Protein AF-A0A956DXA4-F1 (afdb_monomer)

Nearest PDB structures (foldseek):
  8cuk-assembly3_C  TM=6.713E-01  e=3.502E+00  Saccharomyces cerevisiae
  6zuk-assembly2_F  TM=6.536E-01  e=3.502E+00  Ralstoni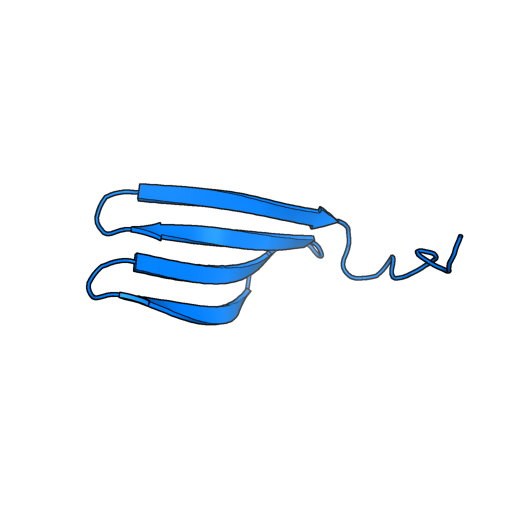a solanacearum
  8ceo-assembly1_p  TM=5.717E-01  e=9.625E+00  Saccharomyces cerevisiae
  3ifv-assembly1_C  TM=3.564E-01  e=4.186E+00  Haloferax volcanii

Structure (mmCIF, N/CA/C/O backbone):
data_AF-A0A956DXA4-F1
#
_entry.id   AF-A0A956DXA4-F1
#
loop_
_atom_site.group_PDB
_atom_site.id
_atom_site.type_symbol
_atom_site.label_atom_id
_atom_site.label_alt_id
_atom_site.label_comp_id
_atom_site.label_asym_id
_atom_site.label_entity_id
_atom_site.label_seq_id
_atom_site.pdbx_PDB_ins_code
_atom_site.Cartn_x
_atom_site.Cartn_y
_atom_site.Cartn_z
_atom_site.occupancy
_atom_site.B_iso_or_equiv
_atom_site.auth_seq_id
_atom_site.auth_comp_id
_atom_site.auth_asym_id
_atom_site.auth_atom_id
_atom_site.pdbx_PDB_model_num
ATOM 1 N N . MET A 1 1 ? 4.417 -8.408 -9.802 1.00 84.19 1 MET A N 1
ATOM 2 C CA . MET A 1 1 ? 3.866 -7.781 -8.579 1.00 84.19 1 MET A CA 1
ATOM 3 C C . MET A 1 1 ? 4.548 -8.345 -7.336 1.00 84.19 1 MET A C 1
ATOM 5 O O . MET A 1 1 ? 4.532 -9.557 -7.148 1.00 84.19 1 MET A O 1
ATOM 9 N N . ARG A 1 2 ? 5.133 -7.485 -6.494 1.00 93.62 2 ARG A N 1
ATOM 10 C CA . ARG A 1 2 ? 5.837 -7.853 -5.251 1.00 93.62 2 ARG A CA 1
ATOM 11 C C . ARG A 1 2 ? 5.574 -6.824 -4.147 1.00 93.62 2 ARG A C 1
ATOM 13 O O . ARG A 1 2 ? 5.538 -5.632 -4.420 1.00 93.62 2 ARG A O 1
ATOM 20 N N . VAL A 1 3 ? 5.444 -7.267 -2.894 1.00 94.31 3 VAL A N 1
ATOM 21 C CA . VAL A 1 3 ? 5.459 -6.369 -1.723 1.00 94.31 3 VAL A CA 1
ATOM 22 C C . VAL A 1 3 ? 6.910 -6.087 -1.329 1.00 94.31 3 VAL A C 1
ATOM 24 O O . VAL A 1 3 ? 7.672 -7.021 -1.080 1.00 94.31 3 VAL A O 1
ATOM 27 N N . VAL A 1 4 ? 7.290 -4.811 -1.283 1.00 94.38 4 VAL A N 1
ATOM 28 C CA . VAL A 1 4 ? 8.645 -4.362 -0.921 1.00 94.38 4 VAL A CA 1
ATOM 29 C C . VAL A 1 4 ? 8.748 -4.099 0.570 1.00 94.38 4 VAL A C 1
ATOM 31 O O . VAL A 1 4 ? 9.682 -4.549 1.226 1.00 94.38 4 VAL A O 1
ATOM 34 N N . SER A 1 5 ? 7.783 -3.356 1.105 1.00 95.31 5 SER A N 1
ATOM 35 C CA . SER A 1 5 ? 7.781 -2.941 2.501 1.00 95.31 5 SER A CA 1
ATOM 36 C C . SER A 1 5 ? 6.358 -2.814 3.019 1.00 95.31 5 SER A C 1
ATOM 38 O O . SER A 1 5 ? 5.418 -2.544 2.267 1.00 95.31 5 SER A O 1
ATOM 40 N N . ARG A 1 6 ? 6.210 -3.003 4.327 1.00 95.69 6 ARG A N 1
ATOM 41 C CA . ARG A 1 6 ? 4.965 -2.796 5.054 1.00 95.69 6 ARG A CA 1
ATOM 42 C C . ARG A 1 6 ? 5.264 -2.080 6.361 1.00 95.69 6 ARG A C 1
ATOM 44 O O . ARG A 1 6 ? 6.022 -2.585 7.182 1.00 95.69 6 ARG A O 1
ATOM 51 N N . GLN A 1 7 ? 4.595 -0.958 6.583 1.00 97.31 7 GLN A N 1
ATOM 52 C CA . GLN A 1 7 ? 4.647 -0.212 7.833 1.00 97.31 7 GLN A CA 1
ATOM 53 C C . GLN A 1 7 ? 3.271 -0.233 8.495 1.00 97.31 7 GLN A C 1
ATOM 55 O O . GLN A 1 7 ? 2.282 0.202 7.908 1.00 97.31 7 GLN A O 1
ATOM 60 N N . SER A 1 8 ? 3.194 -0.748 9.721 1.00 96.56 8 SER A N 1
ATOM 61 C CA . SER A 1 8 ? 1.962 -0.679 10.511 1.00 96.56 8 SER A CA 1
ATOM 62 C C . SER A 1 8 ? 1.722 0.757 10.975 1.00 96.56 8 SER A C 1
ATOM 64 O O . SER A 1 8 ? 2.630 1.384 11.515 1.00 96.56 8 SER A O 1
ATOM 66 N N . LEU A 1 9 ? 0.503 1.265 10.782 1.00 94.00 9 LEU A N 1
ATOM 67 C CA . LEU A 1 9 ? 0.056 2.561 11.306 1.00 94.00 9 LEU A CA 1
ATOM 68 C C . LEU A 1 9 ? -0.903 2.402 12.498 1.00 94.00 9 LEU A C 1
ATOM 70 O O . LEU A 1 9 ? -1.403 3.392 13.022 1.00 94.00 9 LEU A O 1
ATOM 74 N N . GLY A 1 10 ? -1.213 1.165 12.894 1.00 93.00 10 GLY A N 1
ATOM 75 C CA . GLY A 1 10 ? -2.155 0.868 13.967 1.00 93.00 10 GLY A CA 1
ATOM 76 C C . GLY A 1 10 ? -2.830 -0.499 13.812 1.00 93.00 10 GLY A C 1
ATOM 77 O O . GLY A 1 10 ? -2.501 -1.261 12.903 1.00 93.00 10 GLY A O 1
ATOM 78 N N . PRO A 1 11 ? -3.819 -0.817 14.669 1.00 89.62 11 PRO A N 1
ATOM 79 C CA . PRO A 1 11 ? -4.428 -2.152 14.760 1.00 89.62 11 PRO A CA 1
ATOM 80 C C . PRO A 1 11 ? -5.090 -2.650 13.469 1.00 89.62 11 PRO A C 1
ATOM 82 O O . PRO A 1 11 ? -5.353 -3.841 13.319 1.00 89.62 11 PRO A O 1
ATOM 85 N N . LYS A 1 12 ? -5.419 -1.731 12.557 1.00 94.12 12 LYS A N 1
ATOM 86 C CA . LYS A 1 12 ? -6.244 -1.987 11.372 1.00 94.12 12 LYS A CA 1
ATOM 87 C C . LYS A 1 12 ? -5.785 -1.215 10.142 1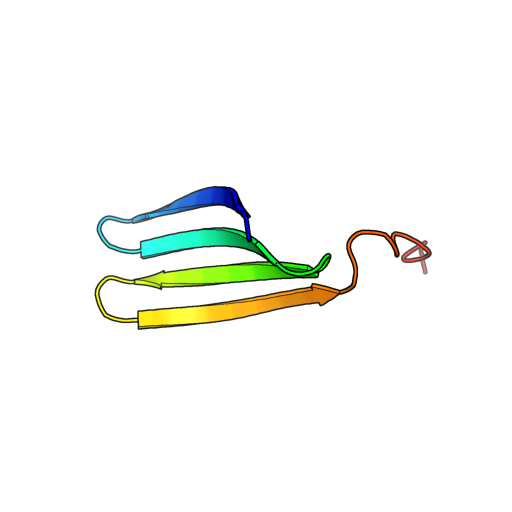.00 94.12 12 LYS A C 1
ATOM 89 O O . LYS A 1 12 ? -6.530 -1.139 9.171 1.00 94.12 12 LYS A O 1
ATOM 94 N N . SER A 1 13 ? -4.596 -0.625 10.189 1.00 96.06 13 SER A N 1
ATOM 95 C CA . SER A 1 13 ? -4.091 0.246 9.135 1.00 96.06 13 SER A CA 1
ATOM 96 C C . SER A 1 13 ? -2.611 0.007 8.885 1.00 96.06 13 SER A C 1
ATOM 98 O O . SER A 1 13 ? -1.825 -0.171 9.815 1.00 96.06 13 SER A O 1
ATOM 100 N N . ALA A 1 14 ? -2.219 0.013 7.618 1.00 96.94 14 ALA A N 1
ATOM 101 C CA . ALA A 1 14 ? -0.828 -0.106 7.217 1.00 96.94 14 ALA A CA 1
ATOM 102 C C . ALA A 1 14 ? -0.567 0.656 5.919 1.00 96.94 14 ALA A C 1
ATOM 104 O O . ALA A 1 14 ? -1.451 0.782 5.071 1.00 96.94 14 ALA A O 1
ATOM 105 N N . LEU A 1 15 ? 0.671 1.107 5.759 1.00 97.25 15 LEU A N 1
ATOM 106 C CA . LEU A 1 15 ? 1.226 1.489 4.470 1.00 97.25 15 LEU A CA 1
ATOM 107 C C . LEU A 1 15 ? 1.917 0.273 3.865 1.00 97.25 15 LEU A C 1
ATOM 109 O O . LEU A 1 15 ? 2.658 -0.430 4.555 1.00 97.25 15 LEU A O 1
ATOM 113 N N . VAL A 1 16 ? 1.672 0.018 2.586 1.00 96.75 16 VAL A N 1
ATOM 114 C CA . VAL A 1 16 ? 2.293 -1.080 1.845 1.00 96.75 16 VAL A CA 1
ATOM 115 C C . VAL A 1 16 ? 2.910 -0.512 0.580 1.00 96.75 16 VAL A C 1
ATOM 117 O O . VAL A 1 16 ? 2.206 0.054 -0.250 1.00 96.75 16 VAL A O 1
ATOM 120 N N . LEU A 1 17 ? 4.220 -0.668 0.432 1.00 95.69 17 LEU A N 1
ATOM 121 C CA . LEU A 1 17 ? 4.918 -0.356 -0.807 1.00 95.69 17 LEU A CA 1
ATOM 122 C C . LEU A 1 17 ? 4.933 -1.612 -1.676 1.00 95.69 17 LEU A C 1
ATOM 124 O O . LEU A 1 17 ? 5.440 -2.656 -1.248 1.00 95.69 17 LEU A O 1
ATOM 128 N N . VAL A 1 18 ? 4.379 -1.514 -2.881 1.00 95.12 18 VAL A N 1
ATOM 129 C CA . VAL A 1 18 ? 4.356 -2.604 -3.860 1.00 95.12 18 VAL A CA 1
ATOM 130 C C . VAL A 1 18 ? 5.039 -2.188 -5.153 1.00 95.12 18 VAL A C 1
ATOM 132 O O . VAL A 1 18 ? 4.963 -1.035 -5.567 1.00 95.12 18 VAL A O 1
ATOM 135 N N . GLU A 1 19 ? 5.691 -3.152 -5.786 1.00 93.69 19 GLU A N 1
ATOM 136 C CA . GLU A 1 19 ? 6.270 -3.019 -7.118 1.00 93.69 19 GLU A CA 1
ATOM 137 C C . GLU A 1 19 ? 5.422 -3.808 -8.117 1.00 93.69 19 GLU A C 1
ATOM 139 O O . GLU A 1 19 ? 5.174 -5.010 -7.934 1.00 93.69 19 GLU A O 1
ATOM 144 N N . VAL A 1 20 ? 4.944 -3.126 -9.155 1.00 91.75 20 VAL A N 1
ATOM 145 C CA . VAL A 1 20 ? 4.100 -3.676 -10.225 1.00 91.75 20 VAL A CA 1
ATOM 146 C C . VAL A 1 20 ? 4.565 -3.078 -11.543 1.00 91.75 20 VAL A C 1
ATOM 148 O O . VAL A 1 20 ? 4.606 -1.862 -11.641 1.00 91.75 20 VAL A O 1
ATOM 151 N N . ASP A 1 21 ? 4.914 -3.924 -12.515 1.00 89.00 21 ASP A N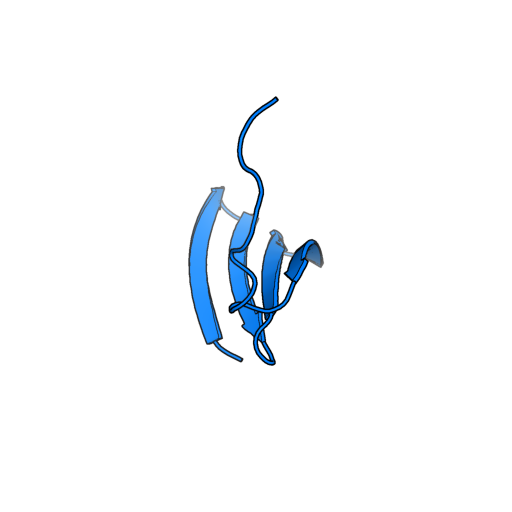 1
ATOM 152 C CA . ASP A 1 21 ? 5.291 -3.528 -13.883 1.00 89.00 21 ASP A CA 1
ATOM 153 C C . ASP A 1 21 ? 6.281 -2.354 -13.922 1.00 89.00 21 ASP A C 1
ATOM 155 O O . ASP A 1 21 ? 6.033 -1.318 -14.529 1.00 89.00 21 ASP A O 1
ATOM 159 N N . ASP A 1 22 ? 7.383 -2.516 -13.184 1.00 86.88 22 ASP A N 1
ATOM 160 C CA . ASP A 1 22 ? 8.437 -1.517 -12.987 1.00 86.88 22 ASP A CA 1
ATOM 161 C C . ASP A 1 22 ? 7.972 -0.198 -12.361 1.00 86.88 22 ASP A C 1
ATOM 163 O O . ASP A 1 22 ? 8.698 0.778 -12.405 1.00 86.88 22 ASP A O 1
ATOM 167 N N . GLN A 1 23 ? 6.812 -0.141 -11.711 1.00 89.56 23 GLN A N 1
ATOM 168 C CA . GLN A 1 23 ? 6.334 1.029 -10.969 1.00 89.56 23 GLN A CA 1
ATOM 169 C C . GLN A 1 23 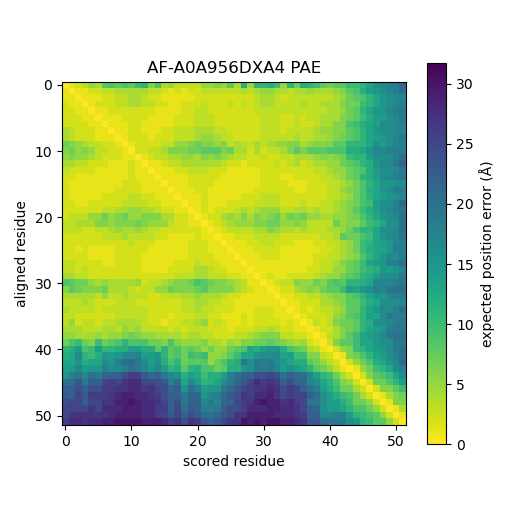? 6.290 0.760 -9.467 1.00 89.56 23 GLN A C 1
ATOM 171 O O . GLN A 1 23 ? 6.004 -0.357 -9.023 1.00 89.56 23 GLN A O 1
ATOM 176 N N . ARG A 1 24 ? 6.522 1.803 -8.661 1.00 92.75 24 ARG A N 1
ATOM 177 C CA . ARG A 1 24 ? 6.376 1.753 -7.197 1.00 92.75 24 ARG A CA 1
ATOM 178 C C . ARG A 1 24 ? 5.083 2.425 -6.769 1.00 92.75 24 ARG A C 1
ATOM 180 O O . ARG A 1 24 ? 4.913 3.632 -6.916 1.00 92.75 24 ARG A O 1
ATOM 187 N N . LEU A 1 25 ? 4.195 1.653 -6.156 1.00 94.81 25 LEU A N 1
ATOM 188 C CA . LEU A 1 25 ? 2.921 2.140 -5.640 1.00 94.81 25 LEU A CA 1
ATOM 189 C C . LEU A 1 25 ? 2.928 2.094 -4.116 1.00 94.81 25 LEU A C 1
ATOM 191 O O . LEU A 1 25 ? 3.177 1.047 -3.514 1.00 94.81 25 LEU A O 1
ATOM 195 N N . LEU A 1 26 ? 2.603 3.219 -3.484 1.00 95.56 26 LEU A N 1
ATOM 196 C CA . LEU A 1 26 ? 2.339 3.264 -2.051 1.00 95.56 26 LEU A CA 1
ATOM 197 C C . LEU A 1 26 ? 0.843 3.126 -1.810 1.00 95.56 26 LEU A C 1
ATOM 199 O O . LEU A 1 26 ? 0.054 3.970 -2.233 1.00 95.56 26 LEU A O 1
ATOM 203 N N . LEU A 1 27 ? 0.459 2.068 -1.108 1.00 96.69 27 LEU A N 1
ATOM 204 C CA . LEU A 1 27 ? -0.922 1.747 -0.785 1.00 96.69 27 LEU A CA 1
ATOM 205 C C . LEU A 1 27 ? -1.209 2.044 0.684 1.00 96.69 27 LEU A C 1
ATOM 207 O O . LEU A 1 27 ? -0.467 1.627 1.573 1.00 96.69 27 LEU A O 1
ATOM 211 N N . GLY A 1 28 ? -2.330 2.706 0.938 1.00 96.81 28 GLY A N 1
ATOM 212 C CA . GLY A 1 28 ? -2.959 2.783 2.245 1.00 96.81 28 GLY A CA 1
ATOM 213 C C . GLY A 1 28 ? -3.962 1.647 2.379 1.00 96.81 28 GLY A C 1
ATOM 214 O O . GLY A 1 28 ? -4.924 1.571 1.615 1.00 96.81 28 GLY A O 1
ATOM 215 N N . VAL A 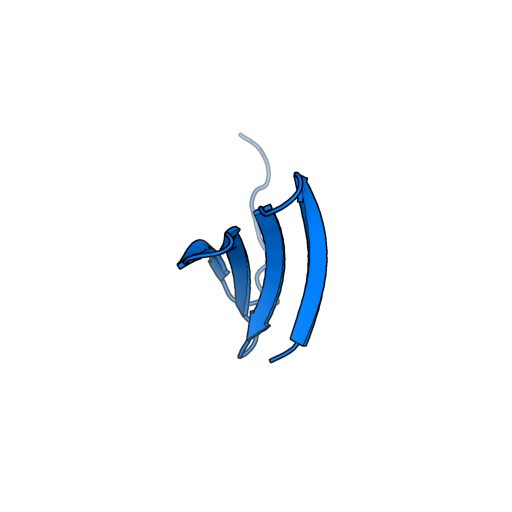1 29 ? -3.740 0.764 3.347 1.00 96.69 29 VAL A N 1
ATOM 216 C CA . VAL A 1 29 ? -4.604 -0.385 3.626 1.00 96.69 29 VAL A CA 1
ATOM 217 C C . VAL A 1 29 ? -5.296 -0.164 4.960 1.00 96.69 29 VAL A C 1
ATOM 219 O O . VAL A 1 29 ? -4.635 0.107 5.960 1.00 96.69 29 VAL A O 1
ATOM 222 N N . THR A 1 30 ? -6.618 -0.313 4.980 1.00 96.12 30 THR A N 1
ATOM 223 C CA . THR A 1 30 ? -7.443 -0.359 6.191 1.00 96.12 30 THR A CA 1
ATOM 224 C C . THR A 1 30 ? -8.252 -1.658 6.233 1.00 9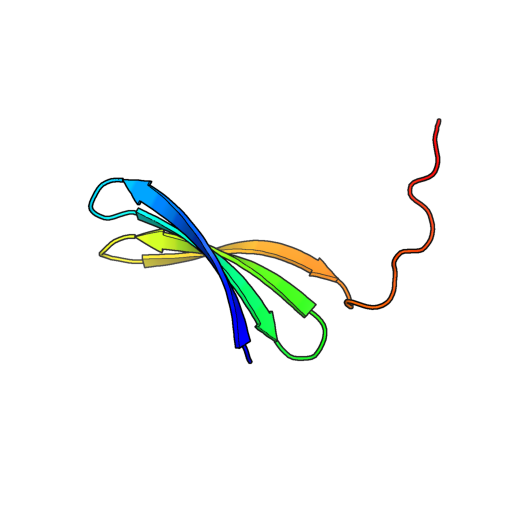6.12 30 THR A C 1
ATOM 226 O O . THR A 1 30 ? -8.266 -2.415 5.265 1.00 96.12 30 THR A O 1
ATOM 229 N N . SER A 1 31 ? -8.981 -1.927 7.321 1.00 91.69 31 SER A N 1
ATOM 230 C CA . SER A 1 31 ? -9.863 -3.107 7.396 1.00 91.69 31 SER A CA 1
ATOM 231 C C . SER A 1 31 ? -10.981 -3.157 6.349 1.00 91.69 31 SER A C 1
ATOM 233 O O . SER A 1 31 ? -11.538 -4.231 6.151 1.00 91.69 31 SER A O 1
ATOM 235 N N . GLY A 1 32 ? -11.340 -2.036 5.715 1.00 94.75 32 GLY A N 1
ATOM 236 C CA . GLY A 1 32 ? -12.444 -1.982 4.748 1.00 94.75 32 GLY A CA 1
ATOM 237 C C . GLY A 1 32 ? -12.057 -1.472 3.365 1.00 94.75 32 GLY A C 1
ATOM 238 O O . GLY A 1 32 ? -12.904 -1.433 2.478 1.00 94.75 32 GLY A O 1
ATOM 239 N N . SER A 1 33 ? -10.812 -1.039 3.168 1.00 95.94 33 SER A N 1
ATOM 240 C CA . SER A 1 33 ? -10.405 -0.422 1.910 1.00 95.94 33 SER A CA 1
ATOM 241 C C . SER A 1 33 ? -8.911 -0.531 1.659 1.00 95.94 33 SER A C 1
ATOM 243 O O . SER A 1 33 ? -8.094 -0.542 2.580 1.00 95.94 33 SER A O 1
ATOM 245 N N . ILE A 1 34 ? -8.569 -0.556 0.377 1.00 95.88 34 ILE A N 1
ATOM 246 C CA . ILE A 1 34 ? -7.217 -0.339 -0.118 1.00 95.88 34 ILE A CA 1
ATOM 247 C C . ILE A 1 34 ? -7.301 0.868 -1.041 1.00 95.88 34 ILE A C 1
ATOM 249 O O . ILE A 1 34 ? -8.166 0.922 -1.916 1.00 95.88 34 ILE 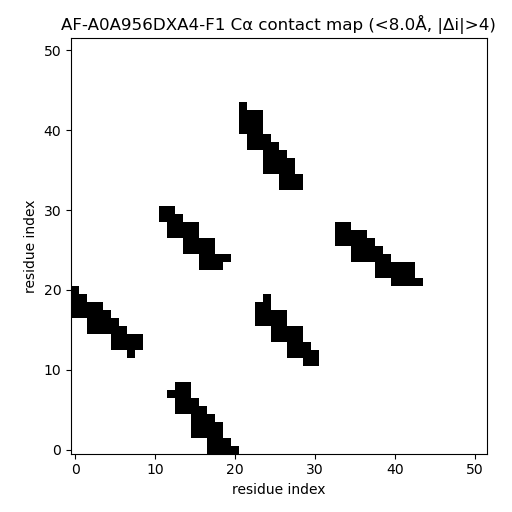A O 1
ATOM 253 N N . ARG A 1 35 ? -6.431 1.851 -0.832 1.00 95.56 35 ARG A N 1
ATOM 254 C CA . ARG A 1 35 ? -6.330 3.027 -1.693 1.00 95.56 35 ARG A CA 1
ATOM 255 C C . ARG A 1 35 ? -4.886 3.219 -2.106 1.00 95.56 35 ARG A C 1
ATOM 257 O O . ARG A 1 35 ? -3.999 3.186 -1.257 1.00 95.56 35 ARG A O 1
ATOM 264 N N . THR A 1 36 ? -4.655 3.488 -3.381 1.00 94.94 36 THR A N 1
ATOM 265 C CA . THR A 1 36 ? -3.353 3.987 -3.802 1.00 94.94 36 THR A CA 1
ATOM 266 C C . THR A 1 36 ? -3.182 5.432 -3.345 1.00 94.94 36 THR A C 1
ATOM 268 O O . THR A 1 36 ? -4.068 6.259 -3.552 1.00 94.94 36 THR A O 1
ATOM 271 N N . LEU A 1 37 ? -2.068 5.706 -2.671 1.00 92.12 37 LEU A N 1
ATOM 272 C CA . LEU A 1 37 ? -1.722 7.018 -2.129 1.00 92.12 37 LEU A CA 1
ATOM 273 C C . LEU A 1 37 ? -0.756 7.752 -3.056 1.00 92.12 37 LEU A C 1
ATOM 275 O O . LEU A 1 37 ? -0.962 8.927 -3.332 1.00 92.12 37 LEU A O 1
ATOM 279 N N . HIS A 1 38 ? 0.270 7.052 -3.552 1.00 91.31 38 HIS A N 1
ATOM 280 C CA . HIS A 1 38 ? 1.276 7.622 -4.447 1.00 91.31 38 HIS A CA 1
ATOM 281 C C . HIS A 1 38 ? 1.739 6.621 -5.499 1.00 91.31 38 HIS A C 1
ATOM 283 O O . HIS A 1 38 ? 1.836 5.422 -5.226 1.00 91.31 38 HIS A O 1
ATOM 289 N N . HIS A 1 39 ? 2.025 7.143 -6.692 1.00 90.19 39 HIS A N 1
ATOM 290 C CA . HIS A 1 39 ? 2.682 6.434 -7.782 1.00 90.19 39 HIS A CA 1
ATOM 291 C C . HIS A 1 39 ? 4.044 7.094 -7.963 1.00 90.19 39 HIS A C 1
ATOM 293 O O . HIS A 1 39 ? 4.125 8.241 -8.400 1.00 90.19 39 HIS A O 1
ATOM 299 N N . TRP A 1 40 ? 5.104 6.384 -7.604 1.00 83.19 40 TRP A N 1
ATOM 300 C CA . TRP A 1 40 ? 6.410 6.669 -8.170 1.00 83.19 40 TRP A CA 1
ATOM 301 C C . TRP A 1 40 ? 6.428 5.998 -9.540 1.00 83.19 40 TRP A C 1
ATOM 303 O O . TRP A 1 40 ? 5.966 4.861 -9.665 1.00 83.19 40 TRP A O 1
ATOM 313 N N . GLY A 1 41 ? 6.858 6.737 -10.563 1.00 72.56 41 GLY A N 1
ATOM 314 C CA . GLY A 1 41 ? 6.934 6.252 -11.939 1.00 72.56 41 GLY A CA 1
ATOM 315 C C . GLY A 1 41 ? 7.876 5.055 -12.094 1.00 72.56 41 GLY A C 1
ATOM 316 O O . GLY A 1 41 ? 8.136 4.307 -11.149 1.00 72.56 41 GLY A O 1
ATOM 317 N N . THR A 1 42 ? 8.387 4.859 -13.302 1.00 74.19 42 THR A N 1
ATOM 318 C CA . THR A 1 42 ? 9.269 3.731 -13.600 1.00 74.19 42 THR A CA 1
ATOM 319 C C . THR A 1 42 ? 10.475 3.703 -12.651 1.00 74.19 42 THR A C 1
A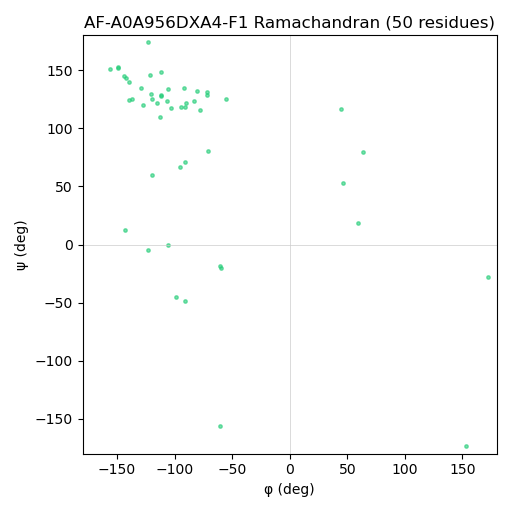TOM 321 O O . THR A 1 42 ? 11.215 4.679 -12.518 1.00 74.19 42 THR A O 1
ATOM 324 N N . ILE A 1 43 ? 10.677 2.571 -11.977 1.00 66.25 43 ILE A N 1
ATOM 325 C CA . ILE A 1 43 ? 11.801 2.253 -11.099 1.00 66.25 43 ILE A CA 1
ATOM 326 C C . ILE A 1 43 ? 13.022 2.073 -12.006 1.00 66.25 43 ILE A C 1
ATOM 328 O O . ILE A 1 43 ? 13.386 0.971 -12.400 1.00 66.25 43 ILE A O 1
ATOM 332 N N . GLY A 1 44 ? 13.602 3.197 -12.403 1.00 61.16 44 GLY A N 1
ATOM 333 C CA . GLY A 1 44 ? 14.654 3.276 -13.414 1.00 61.16 44 GLY A CA 1
ATOM 334 C C . GLY A 1 44 ? 14.975 4.720 -13.792 1.00 61.16 44 GLY A C 1
ATOM 335 O O . GLY A 1 44 ? 16.126 5.028 -14.069 1.00 61.16 44 GLY A O 1
ATOM 336 N N . GLU A 1 45 ? 14.003 5.628 -13.673 1.00 57.00 45 GLU A N 1
ATOM 337 C CA . GLU A 1 45 ? 14.204 7.077 -13.784 1.00 57.00 45 GLU A CA 1
ATOM 338 C C . GLU A 1 45 ? 14.493 7.663 -12.395 1.00 57.00 45 GLU A C 1
ATOM 340 O O . GLU A 1 45 ? 13.670 8.323 -11.768 1.00 57.00 45 GLU A O 1
ATOM 345 N N . THR A 1 46 ? 15.679 7.372 -11.861 1.00 56.06 46 THR A N 1
ATOM 346 C CA . THR A 1 46 ? 16.304 8.256 -10.864 1.00 56.06 46 THR A CA 1
ATOM 347 C C . THR A 1 46 ? 17.265 9.168 -11.617 1.00 56.06 46 THR A C 1
ATOM 349 O O . THR A 1 46 ? 18.476 9.050 -11.485 1.00 56.06 46 THR A O 1
ATOM 352 N N . GLU A 1 47 ? 16.719 10.042 -12.460 1.00 58.41 47 GLU A N 1
ATOM 353 C CA . GLU A 1 47 ? 17.447 11.186 -13.005 1.00 58.41 47 GLU A CA 1
ATOM 354 C C . GLU A 1 47 ? 16.730 12.471 -12.569 1.00 58.41 47 GLU A C 1
ATOM 356 O O . GLU A 1 47 ? 15.534 12.643 -12.789 1.00 58.41 47 GLU A O 1
ATOM 361 N N . ALA A 1 48 ? 17.504 13.350 -11.927 1.00 55.41 48 ALA A N 1
ATOM 362 C CA . ALA A 1 48 ? 17.249 14.770 -11.694 1.00 55.41 48 ALA A CA 1
ATOM 363 C C . ALA A 1 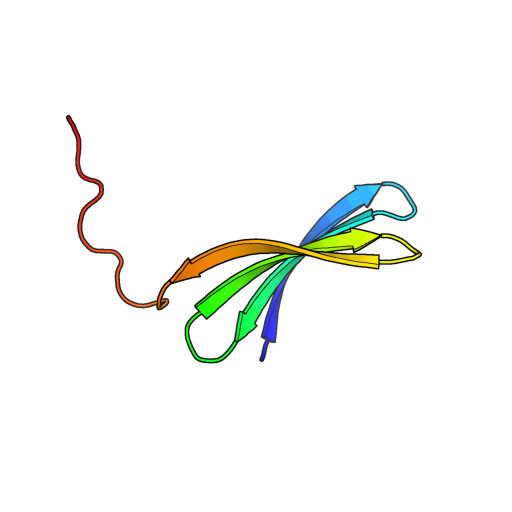48 ? 16.034 15.171 -10.830 1.00 55.41 48 ALA A C 1
ATOM 365 O O . ALA A 1 48 ? 15.043 15.713 -11.311 1.00 55.41 48 ALA A O 1
ATOM 366 N N . LEU A 1 49 ? 16.198 15.080 -9.510 1.00 58.38 49 LEU A N 1
ATOM 367 C CA . LEU A 1 49 ? 15.765 16.172 -8.630 1.00 58.38 49 LEU A CA 1
ATOM 368 C C . LEU A 1 49 ? 17.002 16.691 -7.884 1.00 58.38 49 LEU A C 1
ATOM 370 O O . LEU A 1 49 ? 17.089 16.593 -6.663 1.00 58.38 49 LEU A O 1
ATOM 374 N N . ASP A 1 50 ? 17.981 17.170 -8.656 1.00 55.72 50 ASP A N 1
ATOM 375 C CA . ASP A 1 50 ? 19.033 18.050 -8.147 1.00 55.72 50 ASP A CA 1
ATOM 376 C C . ASP A 1 50 ? 18.443 19.462 -8.012 1.00 55.72 50 ASP A C 1
ATOM 378 O O . ASP A 1 50 ? 17.973 20.049 -8.985 1.00 55.72 50 ASP A O 1
ATOM 382 N N . GLU A 1 51 ? 18.391 19.908 -6.758 1.00 50.53 51 GLU A N 1
ATOM 383 C CA . GLU A 1 51 ? 18.784 21.231 -6.252 1.00 50.53 51 GLU A CA 1
ATOM 384 C C . GLU A 1 51 ? 18.350 22.501 -7.031 1.00 50.53 51 GLU A C 1
ATOM 386 O O . GLU A 1 51 ? 18.804 22.772 -8.143 1.00 50.53 51 GLU A O 1
ATOM 391 N N . VAL A 1 52 ? 17.526 23.341 -6.378 1.00 55.12 52 VAL A N 1
ATOM 392 C CA . VAL A 1 52 ? 17.375 24.788 -6.659 1.00 55.12 52 VAL A CA 1
ATOM 393 C C . VAL A 1 52 ? 17.912 25.616 -5.504 1.00 55.12 52 VAL A C 1
ATOM 395 O O . VAL A 1 52 ? 17.709 25.191 -4.343 1.00 55.12 52 VAL A O 1
#

Radius of gyration: 13.18 Å; Cα contacts (8 Å, |Δi|>4): 92; chains: 1; bounding box: 32×33×29 Å

Mean predicted aligned error: 7.62 Å

pLDDT: mean 85.9, std 14.84, range [50.53, 97.31]

Sequence (52 aa):
MRVVSRQSLGPKSALVLVEVDDQRLLLGVTSGSIRTLHHWGTIGETEALDEV

Solvent-accessible surface area (backbone atoms only — not comparable to full-atom values): 3218 Å² total; per-residue (Å²): 117,45,80,78,46,76,46,77,76,54,102,53,32,30,43,35,35,31,39,45,94,56,24,39,35,36,28,44,37,46,86,89,48,77,42,82,73,46,75,48,62,58,77,78,74,86,73,84,88,76,84,133

Foldseek 3Di:
DDWDDWADPDDFWIWTWDADPQKTWIWIGGNVDIDTDDIDPGVPPPDDPDDD

Secondary structure (DSSP, 8-state):
-EEEEEEEEETTEEEEEEEETTEEEEEEEESS-EEEEEEEEETT--------